Protein AF-A0A7J9Q6W1-F1 (afdb_monomer_lite)

Secondary structure (DSSP, 8-state):
------SEEEETTEEEE-SPPPHHHHHHHHHHHHHHHH---EE-HHHHHHHTT-----S---EE-----HHHHHHHHHHHHTTT--

Structure (mmCIF, N/CA/C/O backbone):
data_AF-A0A7J9Q6W1-F1
#
_entry.id   AF-A0A7J9Q6W1-F1
#
loop_
_atom_site.group_PDB
_atom_site.id
_atom_site.type_symbol
_atom_site.label_atom_id
_atom_site.label_alt_id
_atom_site.label_comp_id
_atom_site.label_asym_id
_atom_site.label_entity_id
_atom_site.label_seq_id
_atom_site.pdbx_PDB_ins_code
_atom_site.Cartn_x
_atom_site.Cartn_y
_atom_site.Cartn_z
_atom_site.occupancy
_atom_site.B_iso_or_equiv
_atom_site.auth_seq_id
_atom_site.auth_comp_id
_atom_site.auth_asym_id
_atom_site.auth_atom_id
_atom_site.pdbx_PDB_model_num
ATOM 1 N N . MET A 1 1 ? 14.353 -10.784 -34.658 1.00 39.44 1 MET A N 1
ATOM 2 C CA . MET A 1 1 ? 15.106 -10.106 -33.582 1.00 39.44 1 MET A CA 1
ATOM 3 C C . MET A 1 1 ? 14.113 -9.703 -32.507 1.00 39.44 1 MET A C 1
ATOM 5 O O . MET A 1 1 ? 13.114 -9.095 -32.850 1.00 39.44 1 MET A O 1
ATOM 9 N N . GLN A 1 2 ? 14.389 -10.183 -31.293 1.00 41.94 2 GLN A N 1
ATOM 10 C CA . GLN A 1 2 ? 13.697 -10.088 -29.999 1.00 41.94 2 GLN A CA 1
ATOM 11 C C . GLN A 1 2 ? 12.418 -9.251 -29.856 1.00 41.94 2 GLN A C 1
ATOM 13 O O . GLN A 1 2 ? 12.385 -8.057 -30.134 1.00 41.94 2 GLN A O 1
ATOM 18 N N . ASP A 1 3 ? 11.431 -9.950 -29.291 1.00 43.59 3 ASP A N 1
ATOM 19 C CA . ASP A 1 3 ? 10.256 -9.491 -28.561 1.00 43.59 3 ASP A CA 1
ATOM 20 C C . ASP A 1 3 ? 10.349 -8.064 -28.026 1.00 43.59 3 ASP A C 1
ATOM 22 O O . ASP A 1 3 ? 11.275 -7.691 -27.303 1.00 43.59 3 ASP A O 1
ATOM 26 N N . SER A 1 4 ? 9.290 -7.304 -28.283 1.00 49.34 4 SER A N 1
ATOM 27 C CA . SER A 1 4 ? 8.870 -6.209 -27.419 1.00 49.34 4 SER A CA 1
ATOM 28 C C . SER A 1 4 ? 8.704 -6.766 -25.995 1.00 49.34 4 SER A C 1
ATOM 30 O O . SER A 1 4 ? 7.639 -7.262 -25.630 1.00 49.34 4 SER A O 1
ATOM 32 N N . LYS A 1 5 ? 9.779 -6.761 -25.195 1.00 60.19 5 LYS A N 1
ATOM 33 C CA . LYS A 1 5 ? 9.752 -7.189 -23.791 1.00 60.19 5 LYS A CA 1
ATOM 34 C C . LYS A 1 5 ? 8.948 -6.165 -22.998 1.00 60.19 5 LYS A C 1
ATOM 36 O O . LYS A 1 5 ? 9.489 -5.194 -22.475 1.00 60.19 5 LYS A O 1
ATOM 41 N N . LYS A 1 6 ? 7.630 -6.347 -22.965 1.00 68.94 6 LYS A N 1
ATOM 42 C CA . LYS A 1 6 ? 6.739 -5.631 -22.050 1.00 68.94 6 LYS A CA 1
ATOM 43 C C . LYS A 1 6 ? 7.279 -5.806 -20.626 1.00 68.94 6 LYS A C 1
ATOM 45 O O . LYS A 1 6 ? 7.680 -6.902 -20.258 1.00 68.94 6 LYS A O 1
ATOM 50 N N . GLY A 1 7 ? 7.269 -4.744 -19.819 1.00 77.88 7 GLY A N 1
ATOM 51 C CA . GLY A 1 7 ? 7.746 -4.770 -18.426 1.00 77.88 7 GLY A CA 1
ATOM 52 C C . GLY A 1 7 ? 6.875 -5.586 -17.461 1.00 77.88 7 GLY A C 1
ATOM 53 O O . GLY A 1 7 ? 7.045 -5.483 -16.250 1.00 77.88 7 GLY A O 1
ATOM 54 N N . TYR A 1 8 ? 5.916 -6.358 -17.974 1.00 86.88 8 TYR A N 1
ATOM 55 C CA . TYR A 1 8 ? 5.052 -7.255 -17.222 1.00 86.88 8 TYR A CA 1
ATOM 56 C C . TYR A 1 8 ? 4.543 -8.392 -18.119 1.00 86.88 8 TYR A C 1
ATOM 58 O O . TYR A 1 8 ? 4.455 -8.246 -19.343 1.00 86.88 8 TYR A O 1
ATOM 66 N N . VAL A 1 9 ? 4.132 -9.490 -17.490 1.00 91.19 9 VAL A N 1
ATOM 67 C CA . VAL A 1 9 ? 3.323 -10.558 -18.092 1.00 91.19 9 VAL A CA 1
ATOM 68 C C . VAL A 1 9 ? 1.991 -10.673 -17.357 1.00 91.19 9 VAL A C 1
ATOM 70 O O . VAL A 1 9 ? 1.860 -10.217 -16.223 1.00 91.19 9 VAL A O 1
ATOM 73 N N . ILE A 1 10 ? 0.986 -11.245 -18.016 1.00 91.50 10 ILE A N 1
ATOM 74 C CA . ILE A 1 10 ? -0.297 -11.572 -17.389 1.00 91.50 10 ILE A CA 1
ATOM 75 C C . ILE A 1 10 ? -0.360 -13.090 -17.269 1.00 91.50 10 ILE A C 1
ATOM 77 O O . ILE A 1 10 ? -0.301 -13.790 -18.279 1.00 91.50 10 ILE A O 1
ATOM 81 N N . GLU A 1 11 ? -0.474 -13.588 -16.044 1.00 95.06 11 GLU A N 1
ATOM 82 C CA . GLU A 1 11 ? -0.671 -15.004 -15.753 1.00 95.06 11 GLU A CA 1
ATOM 83 C C . GLU A 1 11 ? -2.030 -15.195 -15.085 1.00 95.06 11 GLU A C 1
ATOM 85 O O . GLU A 1 11 ? -2.261 -14.715 -13.975 1.00 95.06 11 GLU A O 1
ATOM 90 N N . LYS A 1 12 ? -2.937 -15.904 -15.772 1.00 93.31 12 LYS A N 1
ATOM 91 C CA . LYS A 1 12 ? -4.358 -16.007 -15.397 1.00 93.31 12 LYS A CA 1
ATOM 92 C C . LYS A 1 12 ? -4.960 -14.599 -15.265 1.00 93.31 12 LYS A C 1
ATOM 94 O O . LYS A 1 12 ? -5.058 -13.901 -16.267 1.00 93.31 12 LYS A O 1
ATOM 99 N N . ASP A 1 13 ? -5.247 -14.170 -14.039 1.00 92.69 13 ASP A N 1
ATOM 100 C CA . ASP A 1 13 ? -5.811 -12.862 -13.692 1.00 92.69 13 ASP A CA 1
ATOM 101 C C . ASP A 1 13 ? -4.818 -11.993 -12.895 1.00 92.69 13 ASP A C 1
ATOM 103 O O . ASP A 1 13 ? -5.204 -11.070 -12.180 1.00 92.69 13 ASP A O 1
ATOM 107 N N . THR A 1 14 ? -3.521 -12.314 -12.957 1.00 91.56 14 THR A N 1
ATOM 108 C CA . THR A 1 14 ? -2.459 -11.627 -12.207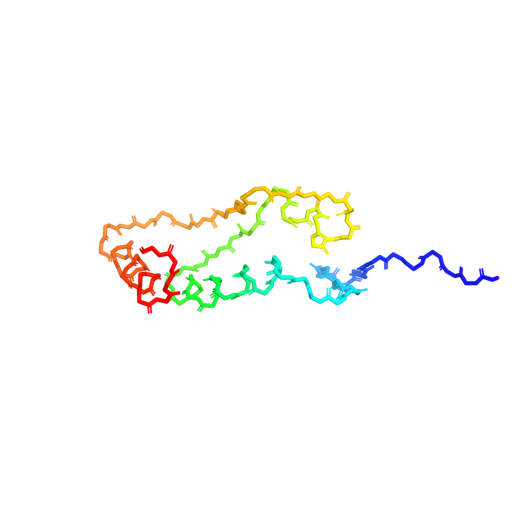 1.00 91.56 14 THR A CA 1
ATOM 109 C C . THR A 1 14 ? -1.465 -10.961 -13.146 1.00 91.56 14 THR A C 1
ATOM 111 O O . THR A 1 14 ? -0.932 -11.589 -14.058 1.00 91.56 14 THR A O 1
ATOM 114 N N . ILE A 1 15 ? -1.167 -9.687 -12.891 1.00 89.69 15 ILE A N 1
ATOM 115 C CA . ILE A 1 15 ? -0.068 -8.981 -13.551 1.00 89.69 15 ILE A CA 1
ATOM 116 C C . ILE A 1 15 ? 1.223 -9.279 -12.786 1.00 89.69 15 ILE A C 1
ATOM 118 O O . ILE A 1 15 ? 1.347 -8.929 -11.612 1.00 89.69 15 ILE A O 1
ATOM 122 N N . ILE A 1 16 ? 2.196 -9.886 -13.459 1.00 90.50 16 ILE A N 1
ATOM 123 C CA . ILE A 1 16 ? 3.538 -10.127 -12.927 1.00 90.50 16 ILE A CA 1
ATOM 124 C C . ILE A 1 16 ? 4.487 -9.116 -13.548 1.00 90.50 16 ILE A C 1
ATOM 126 O O . ILE A 1 16 ? 4.772 -9.152 -14.744 1.00 90.50 16 ILE A O 1
ATOM 130 N N . ILE A 1 17 ? 4.977 -8.204 -12.721 1.00 89.00 17 ILE A N 1
ATOM 131 C CA . ILE A 1 17 ? 5.900 -7.150 -13.133 1.00 89.00 17 ILE A CA 1
ATOM 132 C C . ILE A 1 17 ? 7.303 -7.745 -13.302 1.00 89.00 17 ILE A C 1
ATOM 134 O O . ILE A 1 17 ? 7.807 -8.431 -12.416 1.00 89.00 17 ILE A O 1
ATOM 138 N N . GLN A 1 18 ? 7.933 -7.469 -14.443 1.00 87.88 18 GLN A N 1
ATOM 139 C CA . GLN A 1 18 ? 9.254 -7.970 -14.834 1.00 87.88 18 GLN A CA 1
ATOM 140 C C . GLN A 1 18 ? 10.279 -6.830 -14.864 1.00 87.88 18 GLN A C 1
ATOM 142 O O . GLN A 1 18 ? 10.887 -6.536 -15.893 1.00 87.88 18 GLN A O 1
ATOM 147 N N . ARG A 1 19 ? 10.449 -6.162 -13.723 1.00 88.12 19 ARG A N 1
ATOM 148 C CA . ARG A 1 19 ? 11.506 -5.169 -13.497 1.00 88.12 19 ARG A CA 1
ATOM 149 C C . ARG A 1 19 ? 12.003 -5.248 -12.061 1.00 88.12 19 ARG A C 1
ATOM 151 O O . ARG A 1 19 ? 11.291 -5.741 -11.187 1.00 88.12 19 ARG A O 1
ATOM 158 N N . ASP A 1 20 ? 13.190 -4.707 -11.827 1.00 89.50 20 ASP A N 1
ATOM 159 C CA . ASP A 1 20 ? 13.729 -4.560 -10.480 1.00 89.50 20 ASP A CA 1
ATOM 160 C C . ASP A 1 20 ? 12.840 -3.650 -9.625 1.00 89.50 20 ASP A C 1
ATOM 162 O O . ASP A 1 20 ? 12.148 -2.759 -10.137 1.00 89.50 20 ASP A O 1
ATOM 166 N N . LEU A 1 21 ? 12.852 -3.889 -8.311 1.00 92.44 21 LEU A N 1
ATOM 167 C CA . LEU A 1 21 ? 12.138 -3.058 -7.347 1.00 92.44 21 LEU A CA 1
ATOM 168 C C . LEU A 1 21 ? 12.827 -1.698 -7.223 1.00 92.44 21 LEU A C 1
ATOM 170 O O . LEU A 1 21 ? 14.036 -1.613 -7.029 1.00 92.44 21 LEU A O 1
ATOM 174 N N . THR A 1 22 ? 12.030 -0.641 -7.300 1.00 93.19 22 THR A N 1
ATOM 175 C CA . THR A 1 22 ? 12.447 0.737 -7.036 1.00 93.19 22 THR A CA 1
ATOM 176 C C . THR A 1 22 ? 12.305 1.063 -5.553 1.00 93.19 22 THR A C 1
ATOM 178 O O . THR A 1 22 ? 11.591 0.377 -4.818 1.00 93.19 22 THR A O 1
ATOM 181 N N . GLU A 1 23 ? 12.907 2.170 -5.120 1.00 95.00 23 GLU A N 1
ATOM 182 C CA . GLU A 1 23 ? 12.711 2.702 -3.765 1.00 95.00 23 GLU A CA 1
ATOM 183 C C . GLU A 1 23 ? 11.233 2.959 -3.445 1.00 95.00 23 GLU A C 1
ATOM 185 O O . GLU A 1 23 ? 10.783 2.662 -2.340 1.00 95.00 23 GLU A O 1
ATOM 190 N N . LEU A 1 24 ? 10.444 3.417 -4.427 1.00 95.50 24 LEU A N 1
ATOM 191 C CA . LEU A 1 24 ? 9.001 3.587 -4.259 1.00 95.50 24 LEU A CA 1
ATOM 192 C C . LEU A 1 24 ? 8.306 2.242 -3.999 1.00 95.50 24 LEU A C 1
ATOM 194 O O . LEU A 1 24 ? 7.463 2.153 -3.110 1.00 95.50 24 LEU A O 1
ATOM 198 N N . ASP A 1 25 ? 8.675 1.177 -4.721 1.00 94.69 25 ASP A N 1
ATOM 199 C CA . ASP A 1 25 ? 8.094 -0.154 -4.493 1.00 94.69 25 ASP A CA 1
ATOM 200 C C . ASP A 1 25 ? 8.462 -0.691 -3.108 1.00 94.69 25 ASP A C 1
ATOM 202 O O . ASP A 1 25 ? 7.626 -1.284 -2.425 1.00 94.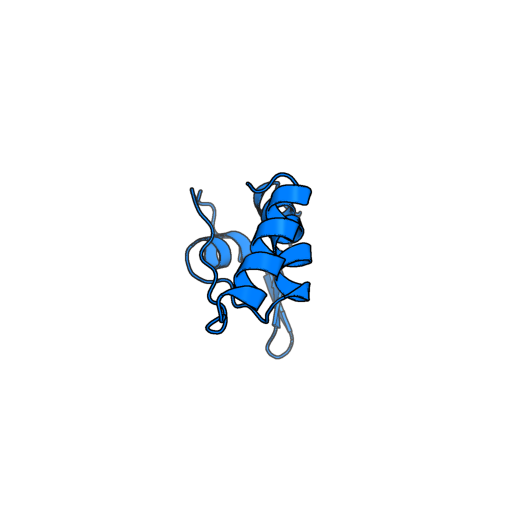69 25 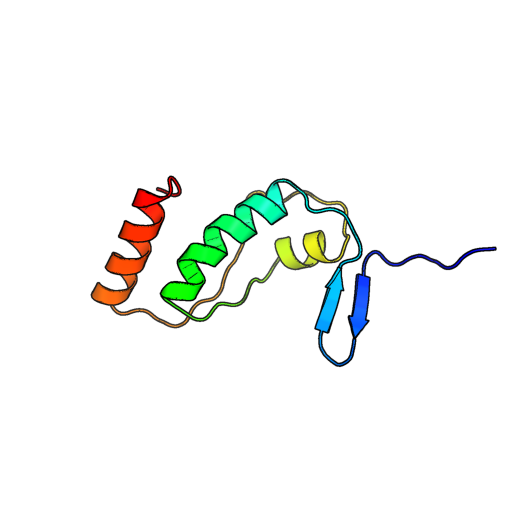ASP A O 1
ATOM 206 N N . LEU A 1 26 ? 9.710 -0.485 -2.677 1.00 96.56 26 LEU A N 1
ATOM 207 C CA . LEU A 1 26 ? 10.179 -0.902 -1.358 1.00 96.56 26 LEU A CA 1
ATOM 208 C C . LEU A 1 26 ? 9.477 -0.119 -0.244 1.00 96.56 26 LEU A C 1
ATOM 210 O O . LEU A 1 26 ? 9.069 -0.722 0.753 1.00 96.56 26 LEU A O 1
ATOM 214 N N . PHE A 1 27 ? 9.288 1.187 -0.424 1.00 96.50 27 PHE A N 1
ATOM 215 C CA . PHE A 1 27 ? 8.526 2.041 0.483 1.00 96.50 27 PHE A CA 1
ATOM 216 C C . PHE A 1 27 ? 7.072 1.565 0.608 1.00 96.50 27 PHE A C 1
ATOM 218 O O . PHE A 1 27 ? 6.610 1.265 1.712 1.00 96.50 27 PHE A O 1
ATOM 225 N N . VAL A 1 28 ? 6.381 1.382 -0.522 1.00 97.06 28 VAL A N 1
ATOM 226 C CA . VAL A 1 28 ? 5.000 0.879 -0.553 1.00 97.06 28 VAL A CA 1
ATOM 227 C C . VAL A 1 28 ? 4.912 -0.504 0.086 1.00 97.06 28 VAL A C 1
ATOM 229 O O . VAL A 1 28 ? 4.057 -0.742 0.935 1.00 97.06 28 VAL A O 1
ATOM 232 N N . LYS A 1 29 ? 5.837 -1.415 -0.231 1.00 96.94 29 LYS A N 1
ATOM 233 C CA . LYS A 1 29 ? 5.880 -2.755 0.369 1.00 96.94 29 LYS A CA 1
ATOM 234 C C . LYS A 1 29 ? 6.032 -2.705 1.894 1.00 96.94 29 LYS A C 1
ATOM 236 O O . LYS A 1 29 ? 5.391 -3.502 2.582 1.00 96.94 29 LYS A O 1
ATOM 241 N N . LYS A 1 30 ? 6.856 -1.798 2.433 1.00 98.06 30 LYS A N 1
ATOM 242 C CA . LYS A 1 30 ? 7.005 -1.604 3.888 1.00 98.06 30 LYS A CA 1
ATOM 243 C C . LYS A 1 30 ? 5.691 -1.141 4.521 1.00 98.06 30 LYS A C 1
ATOM 245 O O . LYS A 1 30 ? 5.246 -1.772 5.477 1.00 98.06 30 LYS A O 1
ATOM 250 N N . PHE A 1 31 ? 5.036 -0.137 3.940 1.00 98.19 31 PHE A N 1
ATOM 251 C CA . PHE A 1 31 ? 3.741 0.356 4.419 1.00 98.19 31 PHE A CA 1
ATOM 252 C C . PHE A 1 31 ? 2.662 -0.740 4.385 1.00 98.19 31 PHE A C 1
ATOM 254 O O . PHE A 1 31 ? 1.989 -1.012 5.381 1.00 98.19 31 PHE A O 1
ATOM 261 N N . LEU A 1 32 ? 2.541 -1.453 3.261 1.00 98.12 32 LEU A N 1
ATOM 262 C CA . LEU A 1 32 ? 1.538 -2.508 3.080 1.00 98.12 32 LEU A CA 1
ATOM 263 C C . LEU A 1 32 ? 1.747 -3.705 4.007 1.00 98.12 32 LEU A C 1
ATOM 265 O O . LEU A 1 32 ? 0.778 -4.350 4.406 1.00 98.12 32 LEU A O 1
ATOM 269 N N . ASN A 1 33 ? 2.992 -4.011 4.383 1.00 98.12 33 ASN A N 1
ATOM 270 C CA . ASN A 1 33 ? 3.273 -5.053 5.369 1.00 98.12 33 ASN A CA 1
ATOM 271 C C . ASN A 1 33 ? 2.677 -4.745 6.749 1.00 98.12 33 ASN A C 1
ATOM 273 O O . ASN A 1 33 ? 2.408 -5.688 7.497 1.00 98.12 33 ASN A O 1
ATOM 277 N N . ILE A 1 34 ? 2.462 -3.468 7.066 1.00 98.31 34 ILE A N 1
ATOM 278 C CA . ILE A 1 34 ? 1.761 -3.022 8.270 1.00 98.31 34 ILE A CA 1
ATOM 279 C C . ILE A 1 34 ? 0.257 -3.023 8.002 1.00 98.31 34 ILE A C 1
ATOM 281 O O . ILE A 1 34 ? -0.475 -3.728 8.695 1.00 98.31 34 ILE A O 1
ATOM 285 N N . LEU A 1 35 ? -0.197 -2.325 6.952 1.00 98.31 35 LEU A N 1
ATOM 286 C CA . LEU A 1 35 ? -1.623 -2.175 6.634 1.00 98.31 35 LEU A CA 1
ATOM 287 C C . LEU A 1 35 ? -2.358 -3.520 6.545 1.00 98.31 35 LEU A C 1
ATOM 289 O O . LEU A 1 35 ? -3.433 -3.667 7.126 1.00 98.31 35 LEU A O 1
ATOM 293 N N . LYS A 1 36 ? -1.750 -4.525 5.899 1.00 98.06 36 LYS A N 1
ATOM 294 C CA . LYS A 1 36 ? -2.356 -5.853 5.694 1.00 98.06 36 LYS A CA 1
ATOM 295 C C . LYS A 1 36 ? -2.665 -6.619 6.984 1.00 98.06 36 LYS A C 1
ATOM 297 O O . LYS A 1 36 ? -3.421 -7.581 6.950 1.00 98.06 36 LYS A O 1
ATOM 302 N N . LYS A 1 37 ? -2.059 -6.234 8.115 1.00 97.81 37 LYS A N 1
ATOM 303 C CA . LYS A 1 37 ? -2.367 -6.812 9.435 1.00 97.81 37 LYS A CA 1
ATOM 304 C C . LYS A 1 37 ? -3.688 -6.278 9.993 1.00 97.81 37 LYS A C 1
ATOM 306 O O . LYS A 1 37 ? -4.304 -6.927 10.831 1.00 97.81 37 LYS A O 1
ATOM 311 N N . HIS A 1 38 ? -4.104 -5.096 9.537 1.00 97.94 38 HIS A N 1
ATOM 312 C CA . HIS A 1 38 ? -5.266 -4.375 10.048 1.00 97.94 38 HIS A CA 1
ATOM 313 C C . HIS A 1 38 ? -6.439 -4.422 9.074 1.00 97.94 38 HIS A C 1
ATOM 315 O O . HIS A 1 38 ? -7.581 -4.516 9.517 1.00 97.94 38 HIS A O 1
ATOM 321 N N . ALA A 1 39 ? -6.212 -4.382 7.763 1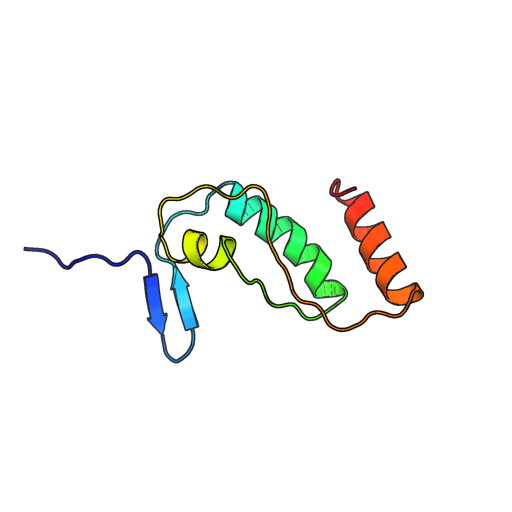.00 97.88 39 ALA A N 1
ATOM 322 C CA . ALA A 1 39 ? -7.292 -4.415 6.783 1.00 97.88 39 ALA A CA 1
ATOM 323 C C . ALA A 1 39 ? -6.855 -4.954 5.419 1.00 97.88 39 ALA A C 1
ATOM 325 O O . ALA A 1 39 ? -5.694 -4.826 5.025 1.00 97.88 39 ALA A O 1
ATOM 326 N N . ASP A 1 40 ? -7.833 -5.481 4.681 1.00 98.25 40 ASP A N 1
ATOM 327 C CA . ASP A 1 40 ? -7.721 -5.630 3.234 1.00 98.25 40 ASP A CA 1
ATOM 328 C C . ASP A 1 40 ? -7.511 -4.258 2.586 1.00 98.25 40 ASP A C 1
ATOM 330 O O . ASP A 1 40 ? -7.928 -3.224 3.121 1.00 98.25 40 ASP A O 1
ATOM 334 N N . TYR A 1 41 ? -6.860 -4.241 1.428 1.00 98.25 41 TYR A N 1
ATOM 335 C CA . TYR A 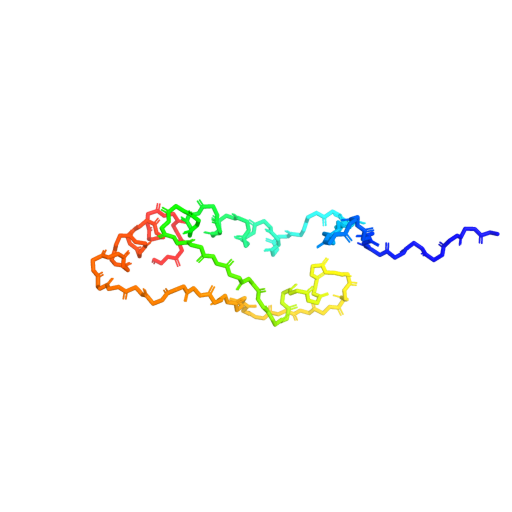1 41 ? -6.540 -3.006 0.728 1.00 98.25 41 TYR A CA 1
ATOM 336 C C . TYR A 1 41 ? -6.507 -3.209 -0.786 1.00 98.25 41 TYR A C 1
ATOM 338 O O . TYR A 1 41 ? -6.267 -4.313 -1.278 1.00 98.25 41 TYR A O 1
ATOM 346 N N . LEU A 1 42 ? -6.699 -2.116 -1.522 1.00 98.00 42 LEU A N 1
ATOM 347 C CA . LEU A 1 42 ? -6.512 -2.048 -2.967 1.00 98.00 42 LEU A CA 1
ATOM 348 C C . LEU A 1 42 ? -5.707 -0.795 -3.315 1.00 98.00 42 LEU A C 1
ATOM 350 O O . LEU A 1 42 ? -6.140 0.317 -3.024 1.00 98.00 42 LEU A O 1
ATOM 354 N N . ILE A 1 43 ? -4.552 -0.971 -3.956 1.00 96.94 43 ILE A N 1
ATOM 355 C CA . ILE A 1 43 ? -3.762 0.149 -4.483 1.00 96.94 43 ILE A CA 1
ATOM 356 C C . ILE A 1 43 ? -4.363 0.587 -5.816 1.00 96.94 43 ILE A C 1
ATOM 358 O O . ILE A 1 43 ? -4.675 -0.256 -6.661 1.00 96.94 43 ILE A O 1
ATOM 362 N N . ILE A 1 44 ? -4.498 1.894 -6.016 1.00 97.06 44 ILE A N 1
ATOM 363 C CA . ILE A 1 44 ? -5.112 2.470 -7.217 1.00 97.06 44 ILE A CA 1
ATOM 364 C C . ILE A 1 44 ? -4.221 3.567 -7.826 1.00 97.06 44 ILE A C 1
ATOM 366 O O . ILE A 1 44 ? -3.109 3.820 -7.364 1.00 97.06 44 ILE A O 1
ATOM 370 N N . SER A 1 45 ? -4.712 4.222 -8.884 1.00 95.75 45 SER A N 1
ATOM 371 C CA . SER A 1 45 ? -4.138 5.469 -9.411 1.00 95.75 45 SER A CA 1
ATOM 372 C C . SER A 1 45 ? -2.695 5.330 -9.945 1.00 95.75 45 SER A C 1
ATOM 374 O O . SER A 1 45 ? -2.337 4.341 -10.599 1.00 95.75 45 SER A O 1
ATOM 376 N N . GLY A 1 46 ? -1.871 6.360 -9.747 1.00 94.62 46 GLY A N 1
ATOM 377 C CA . GLY A 1 46 ? -0.559 6.540 -10.360 1.00 94.62 46 GLY A CA 1
ATOM 378 C C . GLY A 1 46 ? 0.435 5.417 -10.073 1.00 94.62 46 GLY A C 1
ATOM 379 O O . GLY A 1 46 ? 1.184 5.038 -10.980 1.00 94.62 46 GLY A O 1
ATOM 380 N N . PHE A 1 47 ? 0.410 4.840 -8.867 1.00 95.19 47 PHE A N 1
ATOM 381 C CA . PHE A 1 47 ? 1.303 3.736 -8.512 1.00 95.19 47 PHE A CA 1
ATOM 382 C C . PHE A 1 47 ? 1.080 2.512 -9.407 1.00 95.19 47 PHE A C 1
ATOM 384 O O . PHE A 1 47 ? 2.051 1.934 -9.882 1.00 95.19 47 PHE A O 1
ATOM 391 N N . VAL A 1 48 ? -0.171 2.160 -9.734 1.00 92.88 48 VAL A N 1
ATOM 392 C CA . VAL A 1 48 ? -0.476 1.018 -10.622 1.00 92.88 48 VAL A CA 1
ATOM 393 C C . VAL A 1 48 ? 0.159 1.209 -12.004 1.00 92.88 48 VAL A C 1
ATOM 395 O O . VAL A 1 48 ? 0.723 0.276 -12.577 1.00 92.88 48 VAL A O 1
ATOM 398 N N . SER A 1 49 ? 0.141 2.436 -12.530 1.00 91.62 49 SER A N 1
ATOM 399 C CA . SER A 1 49 ? 0.785 2.754 -13.812 1.00 91.62 49 SER A CA 1
ATOM 400 C C . SER A 1 49 ? 2.313 2.627 -13.746 1.00 91.62 49 SER A C 1
ATOM 402 O O . SER A 1 49 ? 2.930 2.103 -14.671 1.00 91.62 49 SER A O 1
ATOM 404 N N . ILE A 1 50 ? 2.932 3.083 -12.653 1.00 92.56 50 ILE A N 1
ATOM 405 C CA . ILE A 1 50 ? 4.389 2.998 -12.444 1.00 92.56 50 ILE A CA 1
ATOM 406 C C . ILE A 1 50 ? 4.824 1.542 -12.247 1.00 92.56 50 ILE A C 1
ATOM 408 O O . ILE A 1 50 ? 5.780 1.075 -12.871 1.00 92.56 50 ILE A O 1
ATOM 412 N N . ALA A 1 51 ? 4.093 0.797 -11.418 1.00 90.50 51 ALA A N 1
ATOM 413 C CA . ALA A 1 51 ? 4.305 -0.622 -11.170 1.00 90.50 51 ALA A CA 1
ATOM 414 C C . ALA A 1 51 ? 4.300 -1.409 -12.493 1.00 90.50 51 ALA A C 1
ATOM 416 O O . ALA A 1 51 ? 5.226 -2.167 -12.768 1.00 90.50 51 ALA A O 1
ATOM 417 N N . THR A 1 52 ? 3.345 -1.117 -13.378 1.00 88.94 52 THR A N 1
ATOM 418 C CA . THR A 1 52 ? 3.210 -1.748 -14.705 1.00 88.94 52 THR A CA 1
ATOM 419 C C . THR A 1 52 ? 4.187 -1.232 -15.776 1.00 88.94 52 THR A C 1
ATOM 421 O O . THR A 1 52 ? 4.072 -1.602 -16.946 1.00 88.94 52 THR A O 1
ATOM 424 N N . GLY A 1 53 ? 5.184 -0.423 -15.399 1.00 86.75 53 GLY A N 1
ATOM 425 C CA . GLY A 1 53 ? 6.311 -0.059 -16.262 1.00 86.75 53 GLY A CA 1
ATOM 426 C C . GLY A 1 53 ? 6.177 1.276 -16.996 1.00 86.75 53 GLY A C 1
ATOM 427 O O . GLY A 1 53 ? 6.964 1.542 -17.905 1.00 86.75 53 GLY A O 1
ATOM 428 N N . ARG A 1 54 ? 5.218 2.141 -16.634 1.00 87.75 54 ARG A N 1
ATOM 429 C CA . ARG A 1 54 ? 5.197 3.521 -17.150 1.00 87.75 54 ARG A CA 1
ATOM 430 C C . ARG A 1 54 ? 6.260 4.370 -16.457 1.00 87.75 54 ARG A C 1
ATOM 432 O O . ARG A 1 54 ? 6.249 4.517 -15.239 1.00 87.75 54 ARG A O 1
ATOM 439 N N . THR A 1 55 ? 7.113 5.016 -17.244 1.00 87.06 55 THR A N 1
ATOM 440 C CA . THR A 1 55 ? 8.108 5.975 -16.749 1.00 87.06 55 THR A CA 1
ATOM 441 C C . THR A 1 55 ? 7.447 7.311 -16.399 1.00 87.06 55 THR A C 1
ATOM 443 O O . THR A 1 55 ? 7.259 8.168 -17.261 1.00 87.06 55 THR A O 1
ATOM 446 N N . ARG A 1 56 ? 7.065 7.481 -15.130 1.00 89.69 56 ARG A N 1
ATOM 447 C CA . ARG A 1 56 ? 6.593 8.746 -14.542 1.00 89.69 56 ARG A CA 1
ATOM 448 C C . ARG A 1 56 ? 6.871 8.774 -13.038 1.00 89.69 56 ARG A C 1
ATOM 450 O O . ARG A 1 56 ? 6.974 7.718 -12.423 1.00 89.69 56 ARG A O 1
ATOM 457 N N . GLY A 1 57 ? 6.946 9.966 -12.455 1.00 89.25 57 GLY A N 1
ATOM 458 C CA . GLY A 1 57 ? 6.952 10.142 -11.002 1.00 89.25 57 GLY A CA 1
ATOM 459 C C . GLY A 1 57 ? 5.541 10.134 -10.406 1.00 89.25 57 GLY A C 1
ATOM 460 O O . GLY A 1 57 ? 4.546 10.242 -11.129 1.00 89.25 57 GLY A O 1
ATOM 461 N N . THR A 1 58 ? 5.470 10.020 -9.084 1.00 95.12 58 THR A N 1
ATOM 462 C CA . THR A 1 58 ? 4.271 10.250 -8.267 1.00 95.12 58 THR A CA 1
ATOM 463 C C . THR A 1 58 ? 4.719 10.845 -6.938 1.00 95.12 58 THR A C 1
ATOM 465 O O . THR A 1 58 ? 5.810 10.516 -6.472 1.00 95.12 58 THR A O 1
ATOM 468 N N . GLU A 1 59 ? 3.917 11.732 -6.363 1.00 95.06 59 GLU A N 1
ATOM 469 C CA . GLU A 1 59 ? 4.197 12.331 -5.050 1.00 95.06 59 GLU A CA 1
ATOM 470 C C . GLU A 1 59 ? 3.552 11.513 -3.923 1.00 95.06 59 GLU A C 1
ATOM 472 O O . GLU A 1 59 ? 4.053 11.486 -2.803 1.00 95.06 59 GLU A O 1
ATOM 477 N N . ASP A 1 60 ? 2.483 10.786 -4.248 1.00 96.56 60 ASP A N 1
ATOM 478 C CA . ASP A 1 60 ? 1.654 10.010 -3.339 1.00 96.56 60 ASP A CA 1
ATOM 479 C C . ASP A 1 60 ? 1.341 8.601 -3.880 1.00 96.56 60 ASP A C 1
ATOM 481 O O . ASP A 1 60 ? 1.649 8.238 -5.025 1.00 96.56 60 ASP A O 1
ATOM 485 N N . VAL A 1 61 ? 0.754 7.781 -3.002 1.00 97.25 61 VAL A N 1
ATOM 486 C CA . VAL A 1 61 ? 0.253 6.435 -3.297 1.00 97.25 61 VAL A CA 1
ATOM 487 C C . VAL A 1 61 ? -1.157 6.307 -2.734 1.00 97.25 61 VAL A C 1
ATOM 489 O O . VAL A 1 61 ? -1.357 6.297 -1.521 1.00 97.25 61 VAL A O 1
ATOM 492 N N . ASP A 1 62 ? -2.126 6.166 -3.632 1.00 97.88 62 ASP A N 1
ATOM 493 C CA . ASP A 1 62 ? -3.540 6.060 -3.287 1.00 97.88 62 ASP A CA 1
ATOM 494 C C . ASP A 1 62 ? -3.940 4.617 -2.954 1.00 97.88 62 ASP A C 1
ATOM 496 O O . ASP A 1 62 ? -3.689 3.682 -3.727 1.00 97.88 62 ASP A O 1
ATOM 500 N N . ILE A 1 63 ? -4.614 4.431 -1.816 1.00 98.12 63 ILE A N 1
ATOM 501 C CA . ILE A 1 63 ? -5.053 3.117 -1.334 1.00 98.12 63 ILE A CA 1
ATOM 502 C C . ILE A 1 63 ? -6.507 3.196 -0.866 1.00 98.12 63 ILE A C 1
ATOM 504 O O . ILE A 1 63 ? -6.864 4.030 -0.035 1.00 98.12 63 ILE A O 1
ATOM 508 N N . LEU A 1 64 ? -7.343 2.282 -1.360 1.00 98.50 64 LEU A N 1
ATOM 509 C CA . LEU A 1 64 ? -8.682 2.043 -0.830 1.00 98.50 64 LEU A CA 1
ATOM 510 C C . LEU A 1 64 ? -8.626 0.986 0.270 1.00 98.50 64 LEU A C 1
ATOM 512 O O . LEU A 1 64 ? -7.985 -0.055 0.116 1.00 98.50 64 LEU A O 1
ATOM 516 N N . VAL A 1 65 ? -9.347 1.243 1.357 1.00 98.25 65 VAL A N 1
ATOM 517 C CA . VAL A 1 65 ? -9.486 0.338 2.502 1.00 98.25 65 VAL A CA 1
ATOM 518 C C . VAL A 1 65 ? -10.954 0.261 2.932 1.00 98.25 65 VAL A C 1
ATOM 520 O O . VAL A 1 65 ? -11.694 1.232 2.746 1.00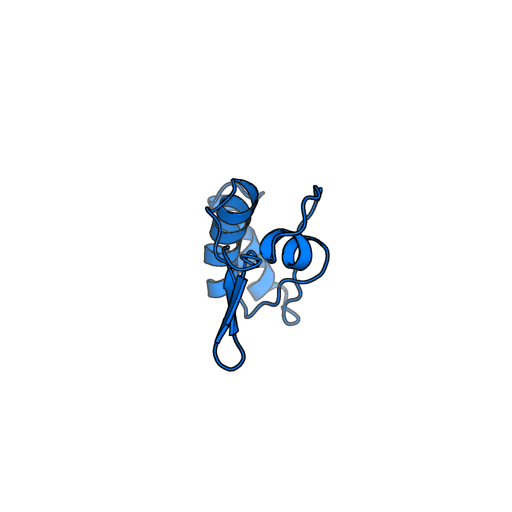 98.25 65 VAL A O 1
ATOM 523 N N . PRO A 1 66 ? -11.405 -0.857 3.529 1.00 98.19 66 PRO A N 1
ATOM 524 C CA . PRO A 1 66 ? -12.709 -0.925 4.172 1.00 98.19 66 PRO A CA 1
ATOM 525 C C . PRO A 1 66 ? -12.862 0.150 5.250 1.00 98.19 66 PRO A C 1
ATOM 527 O O . PRO A 1 66 ? -11.898 0.500 5.935 1.00 98.19 66 PRO A O 1
ATOM 530 N N . VAL A 1 67 ? -14.095 0.620 5.451 1.00 97.88 67 VAL A N 1
ATOM 531 C CA . VAL A 1 67 ? -14.415 1.565 6.528 1.00 97.88 67 VAL A CA 1
ATOM 532 C C . VAL A 1 67 ? -13.974 0.983 7.871 1.00 97.88 67 VAL A C 1
ATOM 534 O O . VAL A 1 67 ? -14.314 -0.149 8.223 1.00 97.88 67 VAL A O 1
ATOM 537 N N . MET A 1 68 ? -13.218 1.770 8.635 1.00 97.56 68 MET A N 1
ATOM 538 C CA . MET A 1 68 ? -12.729 1.384 9.954 1.00 97.56 68 MET A CA 1
ATOM 539 C C . MET A 1 68 ? -13.451 2.181 11.033 1.00 97.56 68 MET A C 1
ATOM 541 O O . MET A 1 68 ? -13.564 3.401 10.956 1.00 97.56 68 MET A O 1
ATOM 545 N N . HIS A 1 69 ? -13.903 1.492 12.079 1.00 97.88 69 HIS A N 1
ATOM 546 C CA . HIS A 1 69 ? -14.285 2.163 13.314 1.00 97.88 69 HIS A CA 1
ATOM 547 C C . HIS A 1 69 ? -13.027 2.670 14.035 1.00 97.88 69 HIS A C 1
ATOM 549 O O . HIS A 1 69 ? -11.919 2.175 13.811 1.00 97.88 69 HIS A O 1
ATOM 555 N N . LYS A 1 70 ? -13.210 3.645 14.931 1.00 98.12 70 LYS A N 1
ATOM 556 C CA . LYS A 1 70 ? -12.119 4.367 15.600 1.00 98.12 70 LYS A CA 1
ATOM 557 C C . LYS A 1 70 ? -11.058 3.447 16.209 1.00 98.12 70 LYS A C 1
ATOM 559 O O . LYS A 1 70 ? -9.881 3.672 15.982 1.00 98.12 70 LYS A O 1
ATOM 564 N N . GLU A 1 71 ? -11.458 2.409 16.943 1.00 98.00 71 GLU A N 1
ATOM 565 C CA . GLU A 1 71 ? -10.510 1.499 17.604 1.00 98.00 71 GLU A CA 1
ATOM 566 C C . GLU A 1 71 ? -9.587 0.789 16.603 1.00 98.00 71 GLU A C 1
ATOM 568 O O . GLU A 1 71 ? -8.370 0.766 16.786 1.00 98.00 71 GLU A O 1
ATOM 573 N N . LYS A 1 72 ? -10.153 0.256 15.514 1.00 97.69 72 LYS A N 1
ATOM 574 C CA . LYS A 1 72 ? -9.390 -0.390 14.442 1.00 97.69 72 LYS A CA 1
ATOM 575 C C . LYS A 1 72 ? -8.437 0.589 13.757 1.00 97.69 72 LYS A C 1
ATOM 577 O O . LYS A 1 72 ? -7.275 0.251 13.547 1.00 97.69 72 LYS A O 1
ATOM 582 N N . PHE A 1 73 ? -8.901 1.805 13.472 1.00 97.81 73 PHE A N 1
ATOM 583 C CA . PHE A 1 73 ? -8.048 2.851 12.908 1.00 97.81 73 PHE A CA 1
ATOM 584 C C . PHE A 1 73 ? -6.910 3.241 13.863 1.00 97.81 73 PHE A C 1
ATOM 586 O O . PHE A 1 73 ? -5.766 3.343 13.436 1.00 97.81 73 PHE A O 1
ATOM 593 N N . SER A 1 74 ? -7.186 3.398 15.160 1.00 98.31 74 SER A N 1
ATOM 594 C CA . SER A 1 74 ? -6.163 3.726 16.160 1.00 98.31 74 SER A CA 1
ATOM 595 C C . SER A 1 74 ? -5.083 2.649 16.269 1.00 98.31 74 SER A C 1
ATOM 597 O O . SER A 1 74 ? -3.913 2.988 16.415 1.00 98.31 74 SER A O 1
ATOM 599 N N . LYS A 1 75 ? -5.443 1.362 16.156 1.00 98.38 75 LYS A N 1
ATOM 600 C CA . LYS A 1 75 ? -4.462 0.263 16.118 1.00 98.38 75 LYS A CA 1
ATOM 601 C C . LYS A 1 75 ? -3.551 0.361 14.893 1.00 98.38 75 LYS A C 1
ATOM 603 O O . LYS A 1 75 ? -2.340 0.288 15.057 1.00 98.38 75 LYS A O 1
ATOM 608 N N . LEU A 1 76 ? -4.121 0.592 13.706 1.00 98.12 76 LEU A N 1
ATOM 609 C CA . LEU A 1 76 ? -3.347 0.816 12.481 1.00 98.12 76 LEU A CA 1
ATOM 610 C C . LEU A 1 76 ? -2.416 2.028 12.614 1.00 98.12 76 LEU A C 1
ATOM 612 O O . LEU A 1 76 ? -1.236 1.926 12.299 1.00 98.12 76 LEU A O 1
ATOM 616 N N . PHE A 1 77 ? -2.938 3.160 13.089 1.00 98.00 77 PHE A N 1
ATOM 617 C CA . PHE A 1 77 ? -2.175 4.398 13.231 1.00 98.00 77 PHE A CA 1
ATOM 618 C C . PHE A 1 77 ? -0.987 4.237 14.187 1.00 98.00 77 PHE A C 1
ATOM 620 O O . PHE A 1 77 ? 0.126 4.609 13.839 1.00 98.00 77 PHE A O 1
ATOM 627 N N . ASN A 1 78 ? -1.193 3.607 15.347 1.00 98.31 78 ASN A N 1
ATOM 628 C CA . ASN A 1 78 ? -0.108 3.350 16.295 1.00 98.31 78 ASN A CA 1
ATOM 629 C C . ASN A 1 78 ? 0.978 2.442 15.699 1.00 98.31 78 ASN A C 1
ATOM 631 O O . ASN A 1 78 ? 2.162 2.711 15.880 1.00 98.31 78 ASN A O 1
ATOM 635 N N . ASP A 1 79 ? 0.584 1.390 14.976 1.00 98.19 79 ASP A N 1
ATOM 636 C CA . ASP A 1 79 ? 1.523 0.494 14.293 1.00 98.19 79 ASP A CA 1
ATOM 637 C C . ASP A 1 79 ? 2.331 1.243 13.220 1.00 98.19 79 ASP A C 1
ATOM 639 O O . ASP A 1 79 ? 3.533 1.024 13.085 1.00 98.19 79 ASP A O 1
ATOM 643 N N . LEU A 1 80 ? 1.693 2.143 12.466 1.00 97.94 80 LEU A N 1
ATOM 644 C CA . LEU A 1 80 ? 2.373 2.991 11.485 1.00 97.94 80 LEU A CA 1
ATOM 645 C C . LEU A 1 80 ? 3.373 3.941 12.157 1.00 97.94 80 LEU A C 1
ATOM 647 O O . LEU A 1 80 ? 4.519 4.013 11.711 1.00 97.94 80 LEU A O 1
ATOM 651 N N . SER A 1 81 ? 2.987 4.593 13.255 1.00 97.69 81 SER A N 1
ATOM 652 C CA . SER A 1 81 ? 3.885 5.468 14.018 1.00 97.69 81 SER A CA 1
ATOM 653 C C . SER A 1 81 ? 5.089 4.732 14.601 1.00 97.69 81 SER A C 1
ATOM 655 O O . SER A 1 81 ? 6.203 5.240 14.578 1.00 97.69 81 SER A O 1
ATOM 657 N N . GLN A 1 82 ? 4.906 3.494 15.065 1.00 97.94 82 GLN A N 1
ATOM 658 C CA . GLN A 1 82 ? 6.009 2.660 15.561 1.00 97.94 82 GLN A CA 1
ATOM 659 C C . GLN A 1 82 ? 6.983 2.196 14.466 1.00 97.94 82 GLN A C 1
ATOM 661 O O . GLN A 1 82 ? 8.042 1.662 14.787 1.00 97.94 82 GLN A O 1
ATOM 666 N N . ASN A 1 83 ? 6.621 2.353 13.191 1.00 97.19 83 ASN A N 1
ATOM 667 C CA . ASN A 1 83 ? 7.433 1.971 12.035 1.00 97.19 83 ASN A CA 1
ATOM 668 C C . ASN A 1 83 ? 7.823 3.195 11.182 1.00 97.19 83 ASN A C 1
ATOM 670 O O . ASN A 1 83 ? 8.022 3.055 9.975 1.00 97.19 83 ASN A O 1
ATOM 674 N N . ASP A 1 84 ? 7.909 4.376 11.803 1.00 95.81 84 ASP A N 1
ATOM 675 C CA . ASP A 1 84 ? 8.406 5.624 11.203 1.00 95.81 84 ASP A CA 1
ATOM 676 C C . ASP A 1 84 ? 7.589 6.144 10.002 1.00 95.81 84 ASP A C 1
ATOM 678 O O . ASP A 1 84 ? 8.116 6.838 9.131 1.00 95.81 84 ASP A O 1
ATOM 682 N N . PHE A 1 85 ? 6.292 5.823 9.938 1.00 94.81 85 PHE A N 1
ATOM 683 C CA . PHE A 1 85 ? 5.386 6.384 8.925 1.00 94.81 85 PHE A CA 1
ATOM 684 C C . PHE A 1 85 ? 4.632 7.637 9.396 1.00 94.81 85 PHE A C 1
ATOM 686 O O . PHE A 1 85 ? 4.049 8.327 8.557 1.00 94.81 85 PHE A O 1
ATOM 693 N N . TRP A 1 86 ? 4.624 7.918 10.706 1.00 88.38 86 TRP A N 1
ATOM 694 C CA . TRP A 1 86 ? 4.010 9.106 11.309 1.00 88.38 86 TRP A CA 1
ATOM 695 C C . TRP A 1 86 ? 4.580 9.411 12.696 1.00 88.38 86 TRP A C 1
ATOM 697 O O . TRP A 1 86 ? 5.139 10.512 12.877 1.00 88.38 86 TRP A O 1
#

Radius of gyration: 15.69 Å; chains: 1; bounding box: 30×28×51 Å

Foldseek 3Di:
DDDPPQQWDQDPNDTGGNDDDDPVNVVVVLLVVLVVVLWDKDWDDPVVCVSRPDPDDDPDTDMDTPDDDPVSVVSSVVSCVVVVND

Sequence (86 aa):
MQDSKKGYVIEKDTIIIQRDLTELDLFVKKFLNILKKHADYLIISGFVSIATGRTRGTEDVDILVPVMHKEKFSKLFNDLSQNDFW

pLDDT: mean 91.71, std 12.27, range [39.44, 98.5]